Protein AF-A0A7D9ICB3-F1 (afdb_monomer_lite)

pLDDT: mean 84.15, std 12.16, range [40.31, 97.0]

Secondary structure (DSSP, 8-state):
----PPPP----SS--TT-SHHHHHHHHHHTTHHHH-SSEEEEETTEEEEE---SSHHHHHHHHHHHHHHHHHHHHHTT----GGG-EEEEEESSS-------EETTEEPEEEEEE-----

Radius of gyration: 18.86 Å; chains: 1; bounding box: 49×35×59 Å

InterPro domains:
  IPR000477 Reverse transcriptase domain [PF00078] (7-91)
  IPR000477 Reverse transcriptase domain [PS50878] (1-121)
  IPR043502 DNA/RNA polymerase superfamily [SSF56672] (14-90)

Structure (mmCIF, N/CA/C/O backbone):
data_AF-A0A7D9ICB3-F1
#
_entry.id   AF-A0A7D9ICB3-F1
#
loop_
_atom_site.group_PDB
_atom_site.id
_atom_site.type_symbol
_atom_site.label_atom_id
_atom_site.label_alt_id
_atom_site.label_comp_id
_atom_site.label_asym_id
_atom_site.label_entity_id
_atom_site.label_seq_id
_atom_site.pdbx_PDB_ins_code
_atom_site.Cartn_x
_atom_site.Cartn_y
_atom_site.Cartn_z
_atom_site.occupancy
_atom_site.B_iso_or_equiv
_atom_site.auth_seq_id
_atom_site.auth_comp_id
_atom_site.auth_asym_id
_atom_site.auth_atom_id
_atom_site.pdbx_PDB_model_num
ATOM 1 N N . VAL A 1 1 ? -32.735 -24.911 15.111 1.00 41.16 1 VAL A N 1
ATOM 2 C CA . VAL A 1 1 ? -32.312 -24.249 16.367 1.00 41.16 1 VAL A CA 1
ATOM 3 C C . VAL A 1 1 ? -32.591 -22.758 16.221 1.00 41.16 1 VAL A C 1
ATOM 5 O O . VAL A 1 1 ? -31.967 -22.122 15.386 1.00 41.16 1 VAL A O 1
ATOM 8 N N . ARG A 1 2 ? -33.614 -22.232 16.904 1.00 40.31 2 ARG A N 1
ATOM 9 C CA . ARG A 1 2 ? -33.991 -20.806 16.917 1.00 40.31 2 ARG A CA 1
ATOM 10 C C . ARG A 1 2 ? -33.787 -20.300 18.349 1.00 40.31 2 ARG A C 1
ATOM 12 O O . ARG A 1 2 ? -34.318 -20.933 19.254 1.00 40.31 2 ARG A O 1
ATOM 19 N N . GLY A 1 3 ? -33.049 -19.203 18.542 1.00 61.78 3 GLY A N 1
ATOM 20 C CA . GLY A 1 3 ? -33.034 -18.476 19.824 1.00 61.78 3 GLY A CA 1
ATOM 21 C C . GLY A 1 3 ? -31.767 -18.551 20.688 1.00 61.78 3 GLY A C 1
ATOM 22 O O . GLY A 1 3 ? -31.872 -18.380 21.897 1.00 61.78 3 GLY A O 1
ATOM 23 N N . SER A 1 4 ? -30.576 -18.776 20.127 1.00 67.31 4 SER A N 1
ATOM 24 C CA . SER A 1 4 ? -29.329 -18.539 20.871 1.00 67.31 4 SER A CA 1
ATOM 25 C C . SER A 1 4 ? -28.891 -17.080 20.710 1.00 67.31 4 SER A C 1
ATOM 27 O O . SER A 1 4 ? -28.481 -16.681 19.621 1.00 67.31 4 SER A O 1
ATOM 29 N N . TYR A 1 5 ? -28.976 -16.293 21.781 1.00 71.06 5 TYR A N 1
ATOM 30 C CA . TYR A 1 5 ? -28.410 -14.943 21.837 1.00 71.06 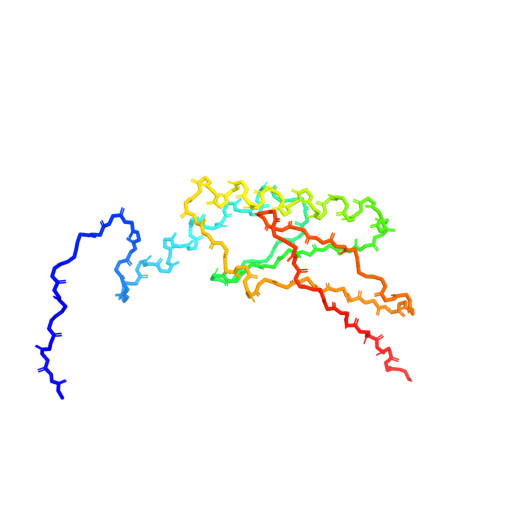5 TYR A CA 1
ATOM 31 C C . TYR A 1 5 ? -26.919 -15.025 22.185 1.00 71.06 5 TYR A C 1
ATOM 33 O O . TYR A 1 5 ? -26.516 -15.852 23.008 1.00 71.06 5 TYR A O 1
ATOM 41 N N . SER A 1 6 ? -26.090 -14.186 21.562 1.00 72.81 6 SER A N 1
ATOM 42 C CA . SER A 1 6 ? -24.694 -14.033 21.975 1.00 72.81 6 SER A CA 1
ATOM 43 C C . SER A 1 6 ? -24.630 -13.454 23.391 1.00 72.81 6 SER A C 1
ATOM 45 O O . SER A 1 6 ? -25.506 -12.702 23.821 1.00 72.81 6 SER A O 1
ATOM 47 N N . LYS A 1 7 ? -23.587 -13.816 24.145 1.00 76.38 7 LYS A N 1
ATOM 48 C CA . LYS A 1 7 ? -23.310 -13.161 25.428 1.00 76.38 7 LYS A CA 1
ATOM 49 C C . LYS A 1 7 ? -22.954 -11.695 25.176 1.00 76.38 7 LYS A C 1
ATOM 51 O O . LYS A 1 7 ? -22.302 -11.384 24.181 1.00 76.38 7 LYS A O 1
ATOM 56 N N . TRP A 1 8 ? -23.354 -10.820 26.098 1.00 77.94 8 TRP A N 1
ATOM 57 C CA . TRP A 1 8 ? -22.928 -9.424 26.105 1.00 77.94 8 TRP A CA 1
ATOM 58 C C . TRP A 1 8 ? -21.403 -9.349 26.051 1.00 77.94 8 TRP A C 1
ATOM 60 O O . TRP A 1 8 ? -20.719 -9.955 26.875 1.00 77.94 8 TRP A O 1
ATOM 70 N N . THR A 1 9 ? -20.885 -8.619 25.070 1.00 73.31 9 THR A N 1
ATOM 71 C CA . THR A 1 9 ? -19.460 -8.327 24.941 1.00 73.31 9 THR A CA 1
ATOM 72 C C . THR A 1 9 ? -19.285 -6.825 24.869 1.00 73.31 9 THR A C 1
ATOM 74 O O . THR A 1 9 ? -20.100 -6.127 24.264 1.00 73.31 9 THR A O 1
ATOM 77 N N . ASN A 1 10 ? -18.228 -6.323 25.496 1.00 67.50 10 ASN A N 1
ATOM 78 C CA . ASN A 1 10 ? -17.877 -4.920 25.379 1.00 67.50 10 ASN A CA 1
ATOM 79 C C . ASN A 1 10 ? -17.278 -4.705 23.982 1.00 67.50 10 ASN A C 1
ATOM 81 O O . ASN A 1 10 ? -16.308 -5.374 23.626 1.00 67.50 10 ASN A O 1
ATOM 85 N N . VAL A 1 11 ? -17.874 -3.826 23.176 1.00 64.50 11 VAL A N 1
ATOM 86 C CA . VAL A 1 11 ? -17.372 -3.502 21.833 1.00 64.50 11 VAL A CA 1
ATOM 87 C C . VAL A 1 11 ? -16.476 -2.275 21.959 1.00 64.50 11 VAL A C 1
ATOM 89 O O . VAL A 1 11 ? -16.963 -1.171 22.176 1.00 64.50 11 VAL A O 1
ATOM 92 N N . THR A 1 12 ? -15.162 -2.474 21.885 1.00 64.56 12 THR A N 1
ATOM 93 C CA . THR A 1 12 ? -14.159 -1.401 22.005 1.00 64.56 12 THR A CA 1
ATOM 94 C C . THR A 1 12 ? -13.852 -0.716 20.673 1.00 64.56 12 THR A C 1
ATOM 96 O O . THR A 1 12 ? -13.442 0.440 20.672 1.00 64.56 12 THR A O 1
ATOM 99 N N . SER A 1 13 ? -14.073 -1.397 19.547 1.00 67.06 13 SER A N 1
ATOM 100 C CA . SER A 1 13 ? -13.995 -0.842 18.194 1.00 67.06 13 SER A CA 1
ATOM 101 C C . SER A 1 13 ? -14.822 -1.681 17.210 1.00 67.06 13 SER A C 1
ATOM 103 O O . SER A 1 13 ? -15.184 -2.825 17.497 1.00 67.06 13 SER A O 1
ATOM 105 N N . GLY A 1 14 ? -15.126 -1.105 16.044 1.00 68.12 14 GLY A N 1
ATOM 106 C CA . GLY A 1 14 ? -15.873 -1.767 14.977 1.00 68.12 14 GLY A CA 1
ATOM 107 C C . GLY A 1 14 ? -17.380 -1.509 15.009 1.00 68.12 14 GLY A C 1
ATOM 108 O O . GLY A 1 14 ? -17.936 -0.909 15.926 1.00 68.12 14 GLY A O 1
ATOM 109 N N . VAL A 1 15 ? -18.044 -1.955 13.951 1.00 69.88 15 VAL A N 1
ATOM 110 C CA . VAL A 1 15 ? -19.492 -1.841 13.747 1.00 69.88 15 VAL A CA 1
ATOM 111 C C . VAL A 1 15 ? -20.133 -3.220 13.905 1.00 69.88 15 VAL A C 1
ATOM 113 O O . VAL A 1 15 ? -19.540 -4.209 13.467 1.00 69.88 15 VAL A O 1
ATOM 116 N N . PRO A 1 16 ? -21.336 -3.335 14.497 1.00 71.81 16 PRO A N 1
ATOM 117 C CA . PRO A 1 16 ? -22.009 -4.623 14.602 1.00 71.81 16 PRO A CA 1
ATOM 118 C C . PRO A 1 16 ? -22.199 -5.254 13.214 1.00 71.81 16 PRO A C 1
ATOM 120 O O . PRO A 1 16 ? -22.713 -4.611 12.290 1.00 71.81 16 PRO A O 1
ATOM 123 N N . GLN A 1 17 ? -21.779 -6.514 13.060 1.00 68.50 17 GLN A N 1
ATOM 124 C CA . GLN A 1 17 ? -22.009 -7.272 11.829 1.00 68.50 17 GLN A CA 1
ATOM 125 C C . GLN A 1 17 ? -23.514 -7.366 11.544 1.00 68.50 17 GLN A C 1
ATOM 127 O O . GLN A 1 17 ? -24.315 -7.602 12.446 1.00 68.50 17 GLN A O 1
ATOM 132 N N . GLY A 1 18 ? -23.898 -7.174 10.281 1.00 69.50 18 GLY A N 1
ATOM 133 C CA . GLY A 1 18 ? -25.304 -7.147 9.861 1.00 69.50 18 GLY A CA 1
ATOM 134 C C . GLY A 1 18 ? -25.950 -5.760 9.900 1.00 69.50 18 GLY A C 1
ATOM 135 O O . GLY A 1 18 ? -27.136 -5.633 9.604 1.00 69.50 18 GLY A O 1
ATOM 136 N N . THR A 1 19 ? -25.190 -4.709 10.222 1.00 78.44 19 THR A N 1
ATOM 137 C CA . THR A 1 19 ? -25.657 -3.328 10.063 1.00 78.44 19 THR A CA 1
ATOM 138 C C . THR A 1 19 ? -25.538 -2.874 8.609 1.00 78.44 19 THR A C 1
ATOM 140 O O . THR A 1 19 ? -24.525 -3.097 7.952 1.00 78.44 19 THR A O 1
ATOM 143 N N . ILE A 1 20 ? -26.563 -2.176 8.115 1.00 79.25 20 ILE A N 1
ATOM 144 C CA . ILE A 1 20 ? -26.563 -1.565 6.772 1.00 79.25 20 ILE A CA 1
ATOM 145 C C . ILE A 1 20 ? -25.482 -0.476 6.670 1.00 79.25 20 ILE A C 1
ATOM 147 O O . ILE A 1 20 ? -24.899 -0.260 5.612 1.00 79.25 20 ILE A O 1
ATOM 151 N N . LEU A 1 21 ? -25.192 0.194 7.790 1.00 83.50 21 LEU A N 1
ATOM 152 C CA . LEU A 1 21 ? -24.227 1.290 7.852 1.00 83.50 21 LEU A CA 1
ATOM 153 C C . LEU A 1 21 ? -22.773 0.823 7.926 1.00 83.50 21 LEU A C 1
ATOM 155 O O . LEU A 1 21 ? -21.891 1.594 7.566 1.00 83.50 21 LEU A O 1
ATOM 159 N N . GLY A 1 22 ? -22.501 -0.407 8.369 1.00 82.81 22 GLY A N 1
ATOM 160 C CA . GLY A 1 22 ? -21.132 -0.880 8.563 1.00 82.81 22 GLY A CA 1
ATOM 161 C C . GLY A 1 22 ? -20.266 -0.801 7.298 1.00 82.81 22 GLY A C 1
ATOM 162 O O . GLY A 1 22 ? -19.205 -0.179 7.346 1.00 82.81 22 GLY A O 1
ATOM 163 N N . PRO A 1 23 ? -20.729 -1.330 6.149 1.00 82.81 23 PRO A N 1
ATOM 164 C CA . PRO A 1 23 ? -20.012 -1.203 4.881 1.00 82.81 23 PRO A CA 1
ATOM 165 C C . PRO A 1 23 ? -19.829 0.250 4.425 1.00 82.81 23 PRO A C 1
ATOM 167 O O . PRO A 1 23 ? -18.773 0.599 3.910 1.00 82.81 23 PRO A O 1
ATOM 170 N N . ILE A 1 24 ? -20.829 1.112 4.638 1.00 84.94 24 ILE A N 1
ATOM 171 C CA . ILE A 1 24 ? -20.760 2.532 4.253 1.00 84.94 24 ILE A CA 1
ATOM 172 C C . ILE A 1 24 ? -19.697 3.258 5.081 1.00 84.94 24 ILE A C 1
ATOM 174 O O . ILE A 1 24 ? -18.882 3.991 4.530 1.00 84.94 24 ILE A O 1
ATOM 178 N N . LEU A 1 25 ? -19.679 3.032 6.395 1.00 83.81 25 LEU A N 1
ATOM 179 C CA . LEU A 1 25 ? -18.692 3.625 7.295 1.00 83.81 25 LEU A CA 1
ATOM 180 C C . LEU A 1 25 ? -17.278 3.142 6.967 1.00 83.81 25 LEU A C 1
ATOM 182 O O . LEU A 1 25 ? -16.363 3.955 6.917 1.00 83.81 25 LEU A O 1
ATOM 186 N N . PHE A 1 26 ? -17.113 1.854 6.663 1.00 83.75 26 PHE A N 1
ATOM 187 C CA . PHE A 1 26 ? -15.832 1.318 6.212 1.00 83.75 26 PHE A CA 1
ATOM 188 C C . PHE A 1 26 ? -15.357 1.979 4.907 1.00 83.75 26 PHE A C 1
ATOM 190 O O . PHE A 1 26 ? -14.205 2.394 4.817 1.00 83.75 26 PHE A O 1
ATOM 197 N N . LEU A 1 27 ? -16.252 2.141 3.923 1.00 85.19 27 LEU A N 1
ATOM 198 C CA . LEU A 1 27 ? -15.933 2.829 2.669 1.00 85.19 27 LEU A CA 1
ATOM 199 C C . LEU A 1 27 ? -15.512 4.284 2.898 1.00 85.19 27 LEU A C 1
ATOM 201 O O . LEU A 1 27 ? -14.580 4.743 2.252 1.00 85.19 27 LEU A O 1
ATOM 205 N N . ILE A 1 28 ? -16.160 5.000 3.820 1.00 85.12 28 ILE A N 1
ATOM 206 C CA . ILE A 1 28 ? -15.766 6.371 4.177 1.00 85.12 28 ILE A CA 1
ATOM 207 C C . ILE A 1 28 ? -14.370 6.383 4.810 1.00 85.12 28 ILE A C 1
ATOM 209 O O . ILE A 1 28 ? -13.559 7.226 4.437 1.00 85.12 28 ILE A O 1
ATOM 213 N N . CYS A 1 29 ? -14.079 5.446 5.719 1.00 84.00 29 CYS A N 1
ATOM 214 C CA . CYS A 1 29 ? -12.781 5.353 6.388 1.00 84.00 29 CYS A CA 1
ATOM 215 C C . CYS A 1 29 ? -11.618 5.063 5.438 1.00 84.00 29 CYS A C 1
ATOM 217 O O . CYS A 1 29 ? -10.530 5.534 5.707 1.00 84.00 29 CYS A O 1
ATOM 219 N N . ILE A 1 30 ? -11.816 4.284 4.370 1.00 89.06 30 ILE A N 1
ATOM 220 C CA . ILE A 1 30 ? -10.728 3.920 3.441 1.00 89.06 30 ILE A CA 1
ATOM 221 C C . ILE A 1 30 ? -10.559 4.914 2.280 1.00 89.06 30 ILE A C 1
ATOM 223 O O . ILE A 1 30 ? -9.584 4.845 1.536 1.00 89.06 30 ILE A O 1
ATOM 227 N N . ASN A 1 31 ? -11.511 5.829 2.081 1.00 89.44 31 ASN A N 1
ATOM 228 C CA . ASN A 1 31 ? -11.560 6.682 0.890 1.00 89.44 31 ASN A CA 1
ATOM 229 C C . ASN A 1 31 ? -10.471 7.770 0.847 1.00 89.44 31 ASN A C 1
ATOM 231 O O . ASN A 1 31 ? -10.275 8.397 -0.192 1.00 89.44 31 ASN A O 1
ATOM 235 N N . ASP A 1 32 ? -9.776 8.018 1.953 1.00 91.00 32 ASP A N 1
ATOM 236 C CA . ASP A 1 32 ? -8.644 8.942 2.032 1.00 91.00 32 ASP A CA 1
ATOM 237 C C . ASP A 1 32 ? -7.300 8.277 1.686 1.00 91.00 32 ASP A C 1
ATOM 239 O O . ASP A 1 32 ? -6.394 8.982 1.249 1.00 91.00 32 ASP A O 1
ATOM 243 N N . LEU A 1 33 ? -7.186 6.944 1.779 1.00 92.06 33 LEU A N 1
ATOM 244 C CA . LEU A 1 33 ? -5.971 6.187 1.447 1.00 92.06 33 LEU A CA 1
ATOM 245 C C . LEU A 1 33 ? -5.349 6.570 0.088 1.00 92.06 33 LEU A C 1
ATOM 247 O O . LEU A 1 33 ? -4.130 6.720 0.024 1.00 92.06 33 LEU A O 1
ATOM 251 N N . PRO A 1 34 ? -6.113 6.772 -1.007 1.00 93.50 34 PRO A N 1
ATOM 252 C CA . PRO A 1 34 ? -5.532 7.150 -2.294 1.00 93.50 34 PRO A CA 1
ATOM 253 C C . PRO A 1 34 ? -4.810 8.503 -2.279 1.00 93.50 34 PRO A C 1
ATOM 255 O O . PRO A 1 34 ? -3.978 8.734 -3.149 1.00 93.50 34 PRO A O 1
ATOM 258 N N . ASN A 1 35 ? -5.104 9.386 -1.320 1.00 93.31 35 ASN A N 1
ATOM 259 C CA . ASN A 1 35 ? -4.441 10.688 -1.203 1.00 93.31 35 ASN A CA 1
ATOM 260 C C . ASN A 1 35 ? -3.028 10.577 -0.611 1.00 93.31 35 ASN A C 1
ATOM 262 O O . ASN A 1 35 ? -2.207 11.464 -0.832 1.00 93.31 35 ASN A O 1
ATOM 266 N N . GLU A 1 36 ? -2.727 9.488 0.100 1.00 94.00 36 GLU A N 1
ATOM 267 C CA . GLU A 1 36 ? -1.410 9.246 0.704 1.00 94.00 36 GLU A CA 1
ATOM 268 C C . GLU A 1 36 ? -0.406 8.627 -0.286 1.00 94.00 36 GLU A C 1
ATOM 270 O O . GLU A 1 36 ? 0.808 8.607 -0.053 1.00 94.00 36 GLU A O 1
ATOM 275 N N . ILE A 1 37 ? -0.903 8.117 -1.416 1.00 95.94 37 ILE A N 1
ATOM 276 C CA . ILE A 1 37 ? -0.172 7.240 -2.332 1.00 95.94 37 ILE A CA 1
ATOM 277 C C . ILE A 1 37 ? 0.082 7.940 -3.667 1.00 95.94 37 ILE A C 1
ATOM 279 O O . ILE A 1 37 ? -0.802 8.568 -4.242 1.00 95.94 37 ILE A O 1
ATOM 283 N N . VAL A 1 38 ? 1.307 7.819 -4.185 1.00 96.50 38 VAL A N 1
ATOM 284 C CA . VAL A 1 38 ? 1.696 8.415 -5.475 1.00 96.50 38 VAL A CA 1
ATOM 285 C C . VAL A 1 38 ? 1.273 7.530 -6.646 1.00 96.50 38 VAL A C 1
ATOM 287 O O . VAL A 1 38 ? 0.898 8.024 -7.711 1.00 96.50 38 VAL A O 1
ATOM 290 N N . SER A 1 39 ? 1.385 6.212 -6.485 1.00 96.56 39 SER A N 1
ATOM 291 C CA . SER A 1 39 ? 0.986 5.236 -7.500 1.00 96.56 39 SER A CA 1
ATOM 292 C C . SER A 1 39 ? -0.536 5.132 -7.644 1.00 96.56 39 SER A C 1
ATOM 294 O O . SER A 1 39 ? -1.308 5.673 -6.856 1.00 96.56 39 SER A O 1
ATOM 296 N N . HIS A 1 40 ? -1.004 4.419 -8.670 1.00 95.88 40 HIS A N 1
ATOM 297 C CA . HIS A 1 40 ? -2.44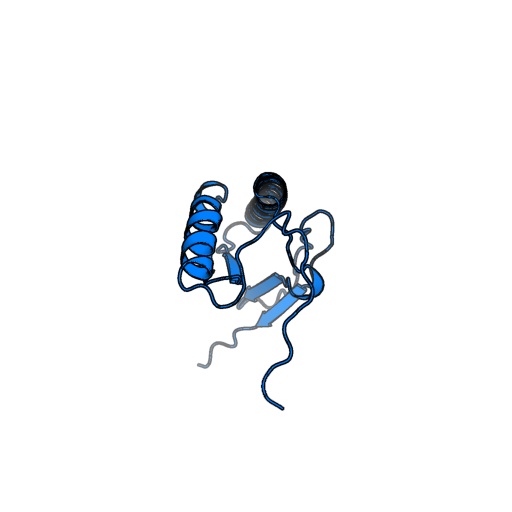0 4.235 -8.851 1.00 95.88 40 HIS A CA 1
ATOM 298 C C . HIS A 1 40 ? -3.001 3.296 -7.786 1.00 95.88 40 HIS A C 1
ATOM 300 O O . HIS A 1 40 ? -2.496 2.187 -7.609 1.00 95.88 40 HIS A O 1
ATOM 306 N N . VAL A 1 41 ? -4.091 3.715 -7.144 1.00 95.38 41 VAL A N 1
ATOM 307 C CA . VAL A 1 41 ? -4.811 2.929 -6.138 1.00 95.38 41 VAL A CA 1
ATOM 308 C C . VAL A 1 41 ? -6.204 2.579 -6.651 1.00 95.38 41 VAL A C 1
ATOM 310 O O . VAL A 1 41 ? -6.902 3.411 -7.232 1.00 95.38 41 VAL A O 1
ATOM 313 N N . LYS A 1 42 ? -6.623 1.334 -6.434 1.00 92.81 42 LYS A N 1
ATOM 314 C CA . LYS A 1 42 ? -8.007 0.881 -6.590 1.00 92.81 42 LYS A CA 1
ATOM 315 C C . LYS A 1 42 ? -8.474 0.246 -5.293 1.00 92.81 42 LYS A C 1
ATOM 317 O O . LYS A 1 42 ? -7.835 -0.682 -4.804 1.00 92.81 42 LYS A O 1
ATOM 322 N N . LEU A 1 43 ? -9.601 0.732 -4.793 1.00 91.19 43 LEU A N 1
ATOM 323 C CA . LEU A 1 43 ? -10.251 0.245 -3.584 1.00 91.19 43 LEU A CA 1
ATOM 324 C C . LEU A 1 43 ? -11.530 -0.494 -3.965 1.00 91.19 43 LEU A C 1
ATOM 326 O O . LEU A 1 43 ? -12.297 -0.019 -4.808 1.00 91.19 43 LEU A O 1
ATOM 330 N N . PHE A 1 44 ? -11.761 -1.647 -3.352 1.00 86.56 44 PHE A N 1
ATOM 331 C CA . PHE A 1 44 ? -13.002 -2.391 -3.486 1.00 86.56 44 PHE A CA 1
ATOM 332 C C . PHE A 1 44 ? -13.307 -3.124 -2.184 1.00 86.56 44 PHE A C 1
ATOM 334 O O . PHE A 1 44 ? -12.748 -4.185 -1.929 1.00 86.56 44 PHE A O 1
ATOM 341 N N . ALA A 1 45 ? -14.206 -2.560 -1.370 1.00 83.75 45 ALA A N 1
ATOM 342 C CA . ALA A 1 45 ? -14.410 -3.033 -0.001 1.00 83.75 45 ALA A CA 1
ATOM 343 C C . ALA A 1 45 ? -13.046 -3.182 0.706 1.00 83.75 45 ALA A C 1
ATOM 345 O O . ALA A 1 45 ? -12.251 -2.243 0.668 1.00 83.75 45 ALA A O 1
ATOM 346 N N . ASP A 1 46 ? -12.772 -4.323 1.332 1.00 82.94 46 ASP A N 1
ATOM 347 C CA . ASP A 1 46 ? -11.519 -4.618 2.028 1.00 82.94 46 ASP A CA 1
ATOM 348 C C . ASP A 1 46 ? -10.315 -4.861 1.100 1.00 82.94 46 ASP A C 1
ATOM 350 O O . ASP A 1 46 ? -9.173 -4.802 1.559 1.00 82.94 46 ASP A O 1
ATOM 354 N N . ASP A 1 47 ? -10.534 -5.056 -0.203 1.00 88.38 47 ASP A N 1
ATOM 355 C CA . ASP A 1 47 ? -9.456 -5.244 -1.170 1.00 88.38 47 ASP A CA 1
ATOM 356 C C . ASP A 1 47 ? -8.870 -3.903 -1.633 1.00 88.38 47 ASP A C 1
ATOM 358 O O . ASP A 1 47 ? -9.558 -3.029 -2.171 1.00 88.38 47 ASP A O 1
ATOM 362 N N . THR A 1 48 ? -7.549 -3.774 -1.513 1.00 91.38 48 THR A N 1
ATOM 363 C CA . THR A 1 48 ? -6.780 -2.632 -2.025 1.00 91.38 48 THR A CA 1
ATOM 364 C C . THR A 1 48 ? -5.750 -3.104 -3.042 1.00 91.38 48 THR A C 1
ATOM 366 O O . THR A 1 48 ? -4.998 -4.044 -2.795 1.00 91.38 48 THR A O 1
ATOM 369 N N . LYS A 1 49 ? -5.686 -2.432 -4.194 1.00 93.56 49 LYS A N 1
ATOM 370 C CA . LYS A 1 49 ? -4.677 -2.674 -5.231 1.00 93.56 49 LYS A CA 1
ATOM 371 C C . LYS A 1 49 ? -3.887 -1.404 -5.489 1.00 93.56 49 LYS A C 1
ATOM 373 O O . LYS A 1 49 ? -4.471 -0.405 -5.904 1.00 93.56 49 LYS A O 1
ATOM 378 N N . VAL A 1 50 ? -2.570 -1.475 -5.325 1.00 95.00 50 VAL A N 1
ATOM 379 C CA . VAL A 1 50 ? -1.634 -0.410 -5.704 1.00 95.00 50 VAL A CA 1
ATOM 380 C C . VAL A 1 50 ? -0.805 -0.890 -6.884 1.00 95.00 50 VAL A C 1
ATOM 382 O O . VAL A 1 50 ? -0.277 -2.001 -6.865 1.00 95.00 50 VAL A O 1
ATOM 385 N N . TYR A 1 51 ? -0.735 -0.096 -7.948 1.00 94.94 51 TYR A N 1
ATOM 386 C CA . TYR A 1 51 ? -0.025 -0.483 -9.161 1.00 94.94 51 TYR A CA 1
ATOM 387 C C . TYR A 1 51 ? 0.588 0.710 -9.886 1.00 94.94 51 TYR A C 1
ATOM 389 O O . TYR A 1 51 ? 0.118 1.847 -9.820 1.00 94.94 51 TYR A O 1
ATOM 397 N N . ARG A 1 52 ? 1.650 0.419 -10.636 1.00 94.00 52 ARG A N 1
ATOM 398 C CA . ARG A 1 52 ? 2.431 1.405 -11.374 1.00 94.00 52 ARG A CA 1
ATOM 399 C C . ARG A 1 52 ? 2.968 0.796 -12.661 1.00 94.00 52 ARG A C 1
ATOM 401 O O . ARG A 1 52 ? 3.342 -0.374 -12.692 1.00 94.00 52 ARG A O 1
ATOM 408 N N . LYS A 1 53 ? 3.020 1.596 -13.727 1.00 93.00 53 LYS A N 1
ATOM 409 C CA . LYS A 1 53 ? 3.739 1.222 -14.948 1.00 93.00 53 LYS A CA 1
ATOM 410 C C . LYS A 1 53 ? 5.231 1.466 -14.734 1.00 93.00 53 LYS A C 1
ATOM 412 O O . LYS A 1 53 ? 5.620 2.603 -14.499 1.00 93.00 53 LYS A O 1
ATOM 417 N N . LEU A 1 54 ? 6.037 0.419 -14.881 1.00 89.62 54 LEU A N 1
ATOM 418 C CA . LEU A 1 54 ? 7.493 0.507 -14.778 1.00 89.62 54 LEU A CA 1
ATOM 419 C C . LEU A 1 54 ? 8.067 1.110 -16.071 1.00 89.62 54 LEU A C 1
ATOM 421 O O . LEU A 1 54 ? 8.076 0.447 -17.109 1.00 89.62 54 LEU A O 1
ATOM 425 N N . SER A 1 55 ? 8.492 2.370 -16.016 1.00 91.00 55 SER A N 1
ATOM 426 C CA . SER A 1 55 ? 9.216 3.067 -17.093 1.00 91.00 55 SER A CA 1
ATOM 427 C C . SER A 1 55 ? 10.696 3.230 -16.743 1.00 91.00 55 SER A C 1
ATOM 429 O O . SER A 1 55 ? 11.541 3.089 -17.623 1.00 91.00 55 SER A O 1
ATOM 431 N N . ASP A 1 56 ? 10.993 3.451 -15.462 1.00 91.25 56 ASP A N 1
ATOM 432 C CA . ASP A 1 56 ? 12.325 3.391 -14.864 1.00 91.25 56 ASP A CA 1
ATOM 433 C C . ASP A 1 56 ? 12.266 2.395 -13.692 1.00 91.25 56 ASP A C 1
ATOM 435 O O . ASP A 1 56 ? 11.798 2.753 -12.611 1.00 91.25 56 ASP A O 1
ATOM 439 N N . PRO A 1 57 ? 12.668 1.126 -13.896 1.00 87.62 57 PRO A N 1
ATOM 440 C CA . PRO A 1 57 ? 12.446 0.066 -12.919 1.00 87.62 57 PRO A CA 1
ATOM 441 C C . PRO A 1 57 ? 13.016 0.328 -11.524 1.00 87.62 57 PRO A C 1
ATOM 443 O O . PRO A 1 57 ? 12.412 -0.142 -10.563 1.00 87.62 57 PRO A O 1
ATOM 446 N N . GLU A 1 58 ? 14.139 1.041 -11.403 1.00 90.00 58 GLU A N 1
ATOM 447 C CA . GLU A 1 58 ? 14.761 1.280 -10.095 1.00 90.00 58 GLU A CA 1
ATOM 448 C C . GLU A 1 58 ? 14.021 2.389 -9.345 1.00 90.00 58 GLU A C 1
ATOM 450 O O . GLU A 1 58 ? 13.529 2.176 -8.239 1.00 90.00 58 GLU A O 1
ATOM 455 N N . ASN A 1 59 ? 13.818 3.537 -9.993 1.00 94.19 59 ASN A N 1
ATOM 456 C CA . ASN A 1 59 ? 13.074 4.644 -9.398 1.00 94.19 59 ASN A CA 1
ATOM 457 C C . ASN A 1 59 ? 11.604 4.267 -9.122 1.00 94.19 59 ASN A C 1
ATOM 459 O O . ASN A 1 59 ? 11.051 4.574 -8.069 1.00 94.19 59 ASN A O 1
ATOM 463 N N . ASP A 1 60 ? 10.953 3.547 -10.039 1.00 93.81 60 ASP A N 1
ATOM 464 C CA . ASP A 1 60 ? 9.567 3.107 -9.857 1.00 93.81 60 ASP A CA 1
ATOM 465 C C . ASP A 1 60 ? 9.429 2.063 -8.736 1.00 93.81 60 ASP A C 1
ATOM 467 O O . ASP A 1 60 ? 8.401 2.027 -8.053 1.00 93.81 60 ASP A O 1
ATOM 471 N N . ARG A 1 61 ? 10.461 1.237 -8.510 1.00 92.50 61 ARG A N 1
ATOM 472 C CA . ARG A 1 61 ? 10.550 0.329 -7.357 1.00 92.50 61 ARG A CA 1
ATOM 473 C C . ARG A 1 61 ? 10.642 1.115 -6.054 1.00 92.50 61 ARG A C 1
ATOM 475 O O . ARG A 1 61 ? 9.900 0.795 -5.127 1.00 92.50 61 ARG A O 1
ATOM 482 N N . GLU A 1 62 ? 11.503 2.125 -5.981 1.00 95.56 62 GLU A N 1
ATOM 483 C CA . GLU A 1 62 ? 11.639 2.973 -4.789 1.00 95.56 62 GLU A CA 1
ATOM 484 C C . GLU A 1 62 ? 10.333 3.703 -4.462 1.00 95.56 62 GLU A C 1
ATOM 486 O O . GLU A 1 62 ? 9.905 3.719 -3.306 1.00 95.56 62 GLU A O 1
ATOM 491 N N . ILE A 1 63 ? 9.648 4.232 -5.480 1.00 96.38 63 ILE A N 1
ATOM 492 C CA . ILE A 1 63 ? 8.351 4.892 -5.300 1.00 96.38 63 ILE A CA 1
ATOM 493 C C . ILE A 1 63 ? 7.303 3.904 -4.781 1.00 96.38 63 ILE A C 1
ATOM 495 O O . ILE A 1 63 ? 6.621 4.210 -3.806 1.00 96.38 63 ILE A O 1
ATOM 499 N N . LEU A 1 64 ? 7.203 2.707 -5.368 1.00 95.50 64 LEU A N 1
ATOM 500 C CA . LEU A 1 64 ? 6.274 1.679 -4.887 1.00 95.50 64 LEU A CA 1
ATOM 501 C C . LEU A 1 64 ? 6.576 1.256 -3.443 1.00 95.50 64 LEU A C 1
ATOM 503 O O . LEU A 1 64 ? 5.652 1.096 -2.650 1.00 95.50 64 LEU A O 1
ATOM 507 N N . GLN A 1 65 ? 7.848 1.110 -3.067 1.00 96.56 65 GLN A N 1
ATOM 508 C CA . GLN A 1 65 ? 8.211 0.797 -1.684 1.00 96.56 65 GLN A CA 1
ATOM 509 C C . GLN A 1 65 ? 7.880 1.954 -0.726 1.00 96.56 65 GLN A C 1
ATOM 511 O O . GLN A 1 65 ? 7.435 1.710 0.397 1.00 96.56 65 GLN A O 1
ATOM 516 N N . SER A 1 66 ? 8.063 3.207 -1.154 1.00 97.00 66 SER A N 1
ATOM 517 C CA . SER A 1 66 ? 7.651 4.384 -0.380 1.00 97.00 66 SER A CA 1
ATOM 518 C C . SER A 1 66 ? 6.137 4.413 -0.173 1.00 97.00 66 SER A C 1
ATOM 520 O O . SER A 1 66 ? 5.685 4.626 0.950 1.00 97.00 66 SER A O 1
ATOM 522 N N . ASP A 1 67 ? 5.362 4.112 -1.215 1.00 96.69 67 ASP A N 1
ATOM 523 C CA . ASP A 1 67 ? 3.907 3.993 -1.136 1.00 96.69 67 ASP A CA 1
ATOM 524 C C . ASP A 1 67 ? 3.488 2.904 -0.128 1.00 96.69 67 ASP A C 1
ATOM 526 O O . ASP A 1 67 ? 2.662 3.167 0.741 1.00 96.69 67 ASP A O 1
ATOM 530 N N . LEU A 1 68 ? 4.108 1.716 -0.146 1.00 95.75 68 LEU A N 1
ATOM 531 C CA . LEU A 1 68 ? 3.835 0.652 0.841 1.00 95.75 68 LEU A CA 1
ATOM 532 C C . LEU A 1 68 ? 4.163 1.072 2.285 1.00 95.75 68 LEU A C 1
ATOM 534 O O . LEU A 1 68 ? 3.452 0.701 3.227 1.00 95.75 68 LEU A O 1
ATOM 538 N N . ASN A 1 69 ? 5.214 1.873 2.479 1.00 96.12 69 ASN A N 1
ATOM 539 C CA . ASN A 1 69 ? 5.546 2.423 3.794 1.00 96.12 69 ASN A CA 1
ATOM 540 C C . ASN A 1 69 ? 4.459 3.398 4.271 1.00 96.12 69 ASN A C 1
ATOM 542 O O . ASN A 1 69 ? 3.987 3.270 5.400 1.00 96.12 69 ASN A O 1
ATOM 546 N N . ARG A 1 70 ? 3.986 4.295 3.396 1.00 95.88 70 ARG A N 1
ATOM 547 C CA . ARG A 1 70 ? 2.877 5.216 3.702 1.00 95.88 70 ARG A CA 1
ATOM 548 C C . ARG A 1 70 ? 1.575 4.478 3.981 1.00 95.88 70 ARG A C 1
ATOM 550 O O . ARG A 1 70 ? 0.878 4.830 4.922 1.00 95.88 70 ARG A O 1
ATOM 557 N N . MET A 1 71 ? 1.275 3.407 3.241 1.00 94.31 71 MET A N 1
ATOM 558 C CA . MET A 1 71 ? 0.133 2.536 3.548 1.00 94.31 71 MET A CA 1
ATOM 559 C C . MET A 1 71 ? 0.243 1.952 4.958 1.00 94.31 71 MET A C 1
ATOM 561 O O . MET A 1 71 ? -0.740 1.923 5.694 1.00 94.31 71 MET A O 1
ATOM 565 N N . SER A 1 72 ? 1.438 1.503 5.346 1.00 94.06 72 SER A N 1
ATOM 566 C CA . SER A 1 72 ? 1.682 0.956 6.685 1.00 94.06 72 SER A CA 1
ATOM 567 C C . SER A 1 72 ? 1.431 2.019 7.762 1.00 94.06 72 SER A C 1
ATOM 569 O O . SER A 1 72 ? 0.733 1.763 8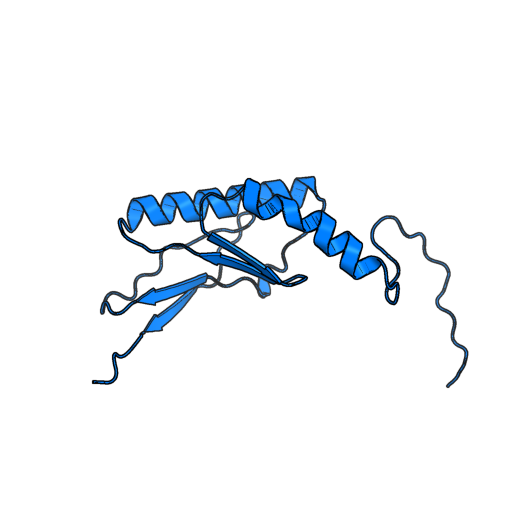.741 1.00 94.06 72 SER A O 1
ATOM 571 N N . GLU A 1 73 ? 1.941 3.235 7.571 1.00 93.81 73 GLU A N 1
ATOM 572 C CA . GLU A 1 73 ? 1.710 4.378 8.466 1.00 93.81 73 GLU A CA 1
ATOM 573 C C . GLU A 1 73 ? 0.227 4.761 8.550 1.00 93.81 73 GLU A C 1
ATOM 575 O O . GLU A 1 73 ? -0.315 4.877 9.650 1.00 93.81 73 GLU A O 1
ATOM 580 N N . TRP A 1 74 ? -0.452 4.857 7.405 1.00 93.56 74 TRP A N 1
ATOM 581 C CA . TRP A 1 74 ? -1.883 5.146 7.314 1.00 93.56 74 TRP A CA 1
ATOM 582 C C . TRP A 1 74 ? -2.716 4.095 8.055 1.00 93.56 74 TRP A C 1
ATOM 584 O O . TRP A 1 74 ? -3.578 4.449 8.857 1.00 93.56 74 TRP A O 1
ATOM 594 N N . THR A 1 75 ? -2.419 2.799 7.891 1.00 91.25 75 THR A N 1
ATOM 595 C CA . THR A 1 75 ? -3.152 1.758 8.635 1.00 91.25 75 THR A CA 1
ATOM 596 C C . THR A 1 75 ? -2.968 1.871 10.141 1.00 91.25 75 THR A C 1
ATOM 598 O O . THR A 1 75 ? -3.933 1.683 10.878 1.00 91.25 75 THR A O 1
ATOM 601 N N . ASN A 1 76 ? -1.778 2.254 10.609 1.00 91.25 76 ASN A N 1
ATOM 602 C CA . ASN A 1 76 ? -1.549 2.492 12.032 1.00 91.25 76 ASN A CA 1
ATOM 603 C C . ASN A 1 76 ? -2.368 3.686 12.549 1.00 91.25 76 ASN A C 1
ATOM 605 O O . ASN A 1 76 ? -2.931 3.601 13.640 1.00 91.25 76 ASN A O 1
ATOM 609 N N . LEU A 1 77 ? -2.470 4.769 11.769 1.00 90.81 77 LEU A N 1
ATOM 610 C CA . LEU A 1 77 ? -3.274 5.947 12.114 1.00 90.81 77 LEU A CA 1
ATOM 611 C C . LEU A 1 77 ? -4.765 5.603 12.228 1.00 90.81 77 LEU A C 1
ATOM 613 O O . LEU A 1 77 ? -5.415 5.979 13.202 1.00 90.81 77 LEU A O 1
ATOM 617 N N . TRP A 1 78 ? -5.287 4.847 11.263 1.00 88.19 78 TRP A N 1
ATOM 618 C CA . TRP A 1 78 ? -6.691 4.431 11.218 1.00 88.19 78 TRP A CA 1
ATOM 619 C C . TRP A 1 78 ? -7.008 3.207 12.085 1.00 88.19 78 TRP A C 1
ATOM 621 O O . TRP A 1 78 ? -8.152 2.756 12.116 1.00 88.19 78 TRP A O 1
ATOM 631 N N . GLN A 1 79 ? -6.014 2.679 12.810 1.00 88.62 79 GLN A N 1
ATOM 632 C CA . GLN A 1 79 ? -6.121 1.465 13.629 1.00 88.62 79 GLN A CA 1
ATOM 633 C C . GLN A 1 79 ? -6.632 0.248 12.836 1.00 88.62 79 GLN A C 1
ATOM 635 O O . GLN A 1 79 ? -7.340 -0.616 13.359 1.00 88.62 79 GLN A O 1
ATOM 640 N N . LEU A 1 80 ? -6.260 0.187 11.559 1.00 87.31 80 LEU A N 1
ATOM 641 C CA . LEU A 1 80 ? -6.504 -0.929 10.657 1.00 87.31 80 LEU A CA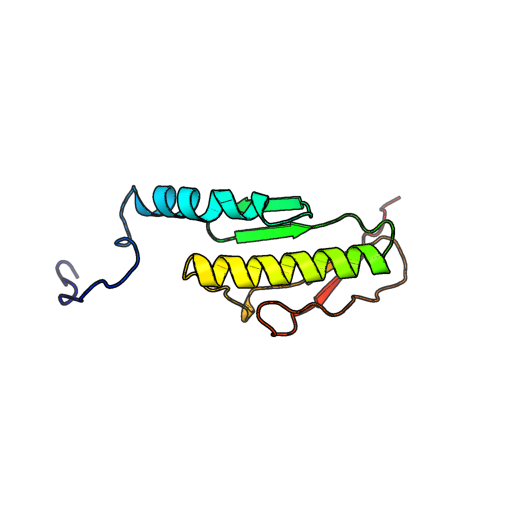 1
ATOM 642 C C . LEU A 1 80 ? -5.272 -1.837 10.610 1.00 87.31 80 LEU A C 1
ATOM 644 O O . LEU A 1 80 ? -4.165 -1.454 10.979 1.00 87.31 80 LEU A O 1
ATOM 648 N N . SER A 1 81 ? -5.461 -3.066 10.140 1.00 86.69 81 SER A N 1
ATOM 649 C CA . SER A 1 81 ? -4.359 -4.002 9.924 1.00 86.69 81 SER A CA 1
ATOM 650 C C . SER A 1 81 ? -4.536 -4.720 8.596 1.00 86.69 81 SER A C 1
ATOM 652 O O . SER A 1 81 ? -5.650 -5.095 8.225 1.00 86.69 81 SER A O 1
ATOM 654 N N . PHE A 1 82 ? -3.433 -4.902 7.873 1.00 87.88 82 PHE A N 1
ATOM 655 C CA . PHE A 1 82 ? -3.423 -5.724 6.671 1.00 87.88 82 PHE A CA 1
ATOM 656 C C . PHE A 1 82 ? -3.361 -7.203 7.040 1.00 87.88 82 PHE A C 1
ATOM 658 O O . PHE A 1 82 ? -2.636 -7.606 7.951 1.00 87.88 82 PHE A O 1
ATOM 665 N N . ASN A 1 83 ? -4.077 -8.028 6.278 1.00 88.94 83 ASN A N 1
ATOM 666 C CA . ASN A 1 83 ? -3.876 -9.468 6.305 1.00 88.94 83 ASN A CA 1
ATOM 667 C C . ASN A 1 83 ? -2.666 -9.817 5.429 1.00 88.94 83 ASN A C 1
ATOM 669 O O . ASN A 1 83 ? -2.819 -10.113 4.246 1.00 88.94 83 ASN A O 1
ATOM 673 N N . LEU A 1 84 ? -1.473 -9.740 6.021 1.00 88.19 84 LEU A N 1
ATOM 674 C CA . LEU A 1 84 ? -0.200 -9.901 5.314 1.00 88.19 84 LEU A CA 1
ATOM 675 C C . LEU A 1 84 ? -0.081 -11.246 4.583 1.00 88.19 84 LEU A C 1
ATOM 677 O O . LEU A 1 84 ? 0.491 -11.284 3.500 1.00 88.19 84 LEU A O 1
ATOM 681 N N . ASP A 1 85 ? -0.691 -12.312 5.109 1.00 88.19 85 ASP A N 1
ATOM 682 C CA . ASP A 1 85 ? -0.690 -13.642 4.478 1.00 88.19 85 ASP A CA 1
ATOM 683 C C . ASP A 1 85 ? -1.444 -13.671 3.139 1.00 88.19 85 ASP A C 1
ATOM 685 O O . ASP A 1 85 ? -1.236 -14.564 2.320 1.00 88.19 85 ASP A O 1
ATOM 689 N N . LYS A 1 86 ? -2.344 -12.706 2.918 1.00 88.38 86 LYS A N 1
ATOM 690 C CA . LYS A 1 86 ? -3.106 -12.543 1.673 1.00 88.38 86 LYS A CA 1
ATOM 691 C C . LYS A 1 86 ? -2.548 -11.446 0.765 1.00 88.38 86 LYS A C 1
ATOM 693 O O . LYS A 1 86 ? -3.072 -11.249 -0.329 1.00 88.38 86 LYS A O 1
ATOM 698 N N . CYS A 1 87 ? -1.537 -10.704 1.212 1.00 91.06 87 CYS A N 1
ATOM 699 C CA . CYS A 1 87 ? -0.940 -9.629 0.433 1.00 91.06 87 CYS A CA 1
ATOM 700 C C . CYS A 1 87 ? 0.144 -10.193 -0.494 1.00 91.06 87 CYS A C 1
ATOM 702 O O . CYS A 1 87 ? 1.138 -10.754 -0.039 1.00 91.06 87 CYS A O 1
ATOM 704 N N . GLU A 1 88 ? -0.018 -9.987 -1.800 1.00 91.94 88 GLU A N 1
ATOM 705 C CA . GLU A 1 88 ? 0.911 -10.482 -2.820 1.00 91.94 88 GLU A CA 1
ATOM 706 C C . GLU A 1 88 ? 1.343 -9.353 -3.766 1.00 91.94 88 GLU A C 1
ATOM 708 O O . GLU A 1 88 ? 0.564 -8.455 -4.096 1.00 91.94 88 GLU A O 1
ATOM 713 N N . VAL A 1 89 ? 2.598 -9.402 -4.214 1.00 92.56 89 VAL A N 1
ATOM 714 C CA . VAL A 1 89 ? 3.131 -8.555 -5.285 1.00 92.56 89 VAL A CA 1
ATOM 715 C C . VAL A 1 89 ? 3.106 -9.332 -6.587 1.00 92.56 89 VAL A C 1
ATOM 717 O O . VAL A 1 89 ? 3.617 -10.445 -6.670 1.00 92.56 89 VAL A O 1
ATOM 720 N N . MET A 1 90 ? 2.585 -8.706 -7.639 1.00 91.81 90 MET A N 1
ATOM 721 C CA . MET A 1 90 ? 2.598 -9.278 -8.979 1.00 91.81 90 MET A CA 1
ATOM 722 C C . MET A 1 90 ? 3.331 -8.367 -9.958 1.00 91.81 90 MET A C 1
ATOM 724 O O . MET A 1 90 ? 2.973 -7.198 -10.117 1.00 91.81 90 MET A O 1
ATOM 728 N N . ARG A 1 91 ? 4.307 -8.920 -10.687 1.00 89.81 91 ARG A N 1
ATOM 729 C CA . ARG A 1 91 ? 4.924 -8.251 -11.843 1.00 89.81 91 ARG A CA 1
ATOM 730 C C . ARG A 1 91 ? 4.362 -8.820 -13.141 1.00 89.81 91 ARG A C 1
ATOM 732 O O . ARG A 1 91 ? 4.462 -10.018 -13.397 1.00 89.81 91 ARG A O 1
ATOM 739 N N . ILE A 1 92 ? 3.825 -7.941 -13.985 1.00 89.06 92 ILE A N 1
ATOM 740 C CA . ILE A 1 92 ? 3.338 -8.278 -15.327 1.00 89.06 92 ILE A CA 1
ATOM 741 C C . ILE A 1 92 ? 4.307 -7.692 -16.352 1.00 89.06 92 ILE A C 1
ATOM 743 O O . ILE A 1 92 ? 4.564 -6.488 -16.348 1.00 89.06 92 ILE A O 1
ATOM 747 N N . THR A 1 93 ? 4.870 -8.533 -17.219 1.00 85.38 93 THR A N 1
ATOM 748 C CA . THR A 1 93 ? 5.868 -8.103 -18.208 1.00 85.38 93 THR A CA 1
ATOM 749 C C . THR A 1 93 ? 5.836 -8.953 -19.480 1.00 85.38 93 THR A C 1
ATOM 751 O O . THR A 1 93 ? 5.494 -10.136 -19.447 1.00 85.38 93 THR A O 1
ATOM 754 N N . HIS A 1 94 ? 6.217 -8.342 -20.606 1.00 84.12 94 HIS A N 1
ATOM 755 C CA . HIS A 1 94 ? 6.542 -9.044 -21.856 1.00 84.12 94 HIS A CA 1
ATOM 756 C C . HIS A 1 94 ? 8.036 -9.391 -21.960 1.00 84.12 94 HIS A C 1
ATOM 758 O O . HIS A 1 94 ? 8.435 -10.199 -22.804 1.00 84.12 94 HIS A O 1
ATOM 764 N N . HIS A 1 95 ? 8.877 -8.780 -21.120 1.00 80.12 95 HIS A N 1
ATOM 765 C CA . HIS A 1 95 ? 10.307 -9.056 -21.095 1.00 80.12 95 HIS A CA 1
ATOM 766 C C . HIS A 1 95 ? 10.571 -10.463 -20.559 1.00 80.12 95 HIS A C 1
ATOM 768 O O . HIS A 1 95 ? 9.863 -10.967 -19.691 1.00 80.12 95 HIS A O 1
ATOM 774 N N . LYS A 1 96 ? 11.629 -11.093 -21.077 1.00 72.88 96 LYS A N 1
ATOM 775 C CA . LYS A 1 96 ? 12.111 -12.382 -20.564 1.00 72.88 96 LYS A CA 1
ATOM 776 C C . LYS A 1 96 ? 12.733 -12.264 -19.175 1.00 72.88 96 LYS A C 1
ATOM 778 O O . LYS A 1 96 ? 12.861 -13.283 -18.505 1.00 72.88 96 LYS A O 1
ATOM 783 N N . ASP A 1 97 ? 13.128 -11.055 -18.775 1.00 74.88 97 ASP A N 1
ATOM 784 C CA . ASP A 1 97 ? 13.558 -10.794 -17.411 1.00 74.88 97 ASP A CA 1
ATOM 785 C C . ASP A 1 97 ? 12.371 -10.974 -16.459 1.00 74.88 97 ASP A C 1
ATOM 787 O O . ASP A 1 97 ? 11.356 -10.279 -16.551 1.00 74.88 97 ASP A O 1
ATOM 791 N N . LYS A 1 98 ? 12.517 -11.958 -15.576 1.00 71.19 98 LYS A N 1
ATOM 792 C CA . LYS A 1 98 ? 11.539 -12.339 -14.558 1.00 71.19 98 LYS A CA 1
ATOM 793 C C . LYS A 1 98 ? 11.959 -11.859 -13.170 1.00 71.19 98 LYS A C 1
ATOM 795 O O . LYS A 1 98 ? 11.410 -12.338 -12.186 1.00 71.19 98 LYS A O 1
ATOM 800 N N . SER A 1 99 ? 12.934 -10.958 -13.067 1.00 78.56 99 SER A N 1
ATOM 801 C CA . SER A 1 99 ? 13.312 -10.377 -11.785 1.00 78.56 99 SER A CA 1
ATOM 802 C C . SER A 1 99 ? 12.117 -9.632 -11.174 1.00 78.56 99 SER A C 1
ATOM 804 O O . SER A 1 99 ? 11.502 -8.757 -11.798 1.00 78.56 99 SER A O 1
ATOM 806 N N . ILE A 1 100 ? 11.751 -9.999 -9.945 1.00 79.75 100 ILE A N 1
ATOM 807 C CA . ILE A 1 100 ? 10.836 -9.207 -9.124 1.00 79.75 100 ILE A CA 1
ATOM 808 C C . ILE A 1 100 ? 11.677 -8.588 -8.015 1.00 79.75 100 ILE A C 1
ATOM 810 O O . ILE A 1 100 ? 12.364 -9.325 -7.305 1.00 79.75 100 ILE A O 1
ATOM 814 N N . PRO A 1 101 ? 11.657 -7.259 -7.869 1.00 84.12 101 PRO A N 1
ATOM 815 C CA . PRO A 1 101 ? 12.255 -6.637 -6.708 1.00 84.12 101 PRO A CA 1
ATOM 816 C C . PRO A 1 101 ? 11.489 -7.025 -5.444 1.00 84.12 101 PRO A C 1
ATOM 818 O O . PRO A 1 101 ? 10.265 -7.110 -5.449 1.00 84.12 101 PRO A O 1
ATOM 821 N N . GLU A 1 102 ? 12.217 -7.245 -4.355 1.00 90.25 102 GLU A N 1
ATOM 822 C CA . GLU A 1 102 ? 11.597 -7.513 -3.063 1.00 90.25 102 GLU A CA 1
ATOM 823 C C . GLU A 1 102 ? 10.914 -6.249 -2.528 1.00 90.25 102 GLU A C 1
ATOM 825 O O . GLU A 1 102 ? 11.498 -5.160 -2.576 1.00 90.25 102 GLU A O 1
ATOM 830 N N . TYR A 1 103 ? 9.694 -6.420 -2.019 1.00 93.81 103 TYR A N 1
ATOM 831 C CA . TYR A 1 103 ? 8.900 -5.370 -1.393 1.00 93.81 103 TYR A CA 1
ATOM 832 C C . TYR A 1 103 ? 8.509 -5.766 0.021 1.00 93.81 103 TYR A C 1
ATOM 834 O O . TYR A 1 103 ? 8.291 -6.940 0.318 1.00 93.81 103 TYR A O 1
ATOM 842 N N . TYR A 1 104 ? 8.360 -4.758 0.870 1.00 94.06 104 TYR A N 1
ATOM 843 C CA . TYR A 1 104 ? 8.029 -4.922 2.274 1.00 94.06 104 TYR A CA 1
ATOM 844 C C . TYR A 1 104 ? 6.773 -4.126 2.620 1.00 94.06 104 TYR A C 1
ATOM 846 O O . TYR A 1 104 ? 6.681 -2.941 2.301 1.00 94.06 104 TYR A O 1
ATOM 854 N N . LEU A 1 105 ? 5.836 -4.754 3.325 1.00 93.44 105 LEU A N 1
ATOM 855 C CA . LEU A 1 105 ? 4.651 -4.112 3.891 1.00 93.44 105 LEU A CA 1
ATOM 856 C C . LEU A 1 105 ? 4.673 -4.303 5.405 1.00 93.44 105 LEU A C 1
ATOM 858 O O . LEU A 1 105 ? 4.821 -5.422 5.893 1.00 93.44 105 LEU A O 1
ATOM 862 N N . SER A 1 106 ? 4.595 -3.213 6.170 1.00 89.69 106 SER A N 1
ATOM 863 C CA . SER A 1 106 ? 4.733 -3.245 7.634 1.00 89.69 106 SER A CA 1
ATOM 864 C C . SER A 1 106 ? 5.994 -3.980 8.123 1.00 89.69 106 SER A C 1
ATOM 866 O O . SER A 1 106 ? 5.974 -4.615 9.174 1.00 89.69 106 SER A O 1
ATOM 868 N N . LYS A 1 107 ? 7.105 -3.872 7.372 1.00 86.44 107 LYS A N 1
ATOM 869 C CA . LYS A 1 107 ? 8.396 -4.575 7.577 1.00 86.44 107 LYS A CA 1
ATOM 870 C C . LYS A 1 107 ? 8.393 -6.081 7.268 1.00 86.44 107 LYS A C 1
ATOM 872 O O . LYS A 1 107 ? 9.423 -6.724 7.448 1.00 86.44 107 LYS A O 1
ATOM 877 N N . PHE A 1 108 ? 7.291 -6.638 6.773 1.00 89.56 108 PHE A N 1
ATOM 878 C CA . PHE A 1 108 ? 7.217 -8.027 6.321 1.00 89.56 108 PHE A CA 1
ATOM 879 C C . PHE A 1 108 ? 7.453 -8.105 4.815 1.00 89.56 108 PHE A C 1
ATOM 881 O O . PHE A 1 108 ? 6.836 -7.357 4.059 1.00 89.56 108 PHE A O 1
ATOM 888 N N . SER A 1 109 ? 8.348 -9.001 4.390 1.00 91.06 109 SER A N 1
ATOM 889 C CA . SER A 1 109 ? 8.589 -9.261 2.968 1.00 91.06 109 SER A CA 1
ATOM 890 C C . SER A 1 109 ? 7.332 -9.860 2.340 1.00 91.06 109 SER A C 1
ATOM 892 O O . SER A 1 109 ? 6.746 -10.804 2.876 1.00 91.06 109 S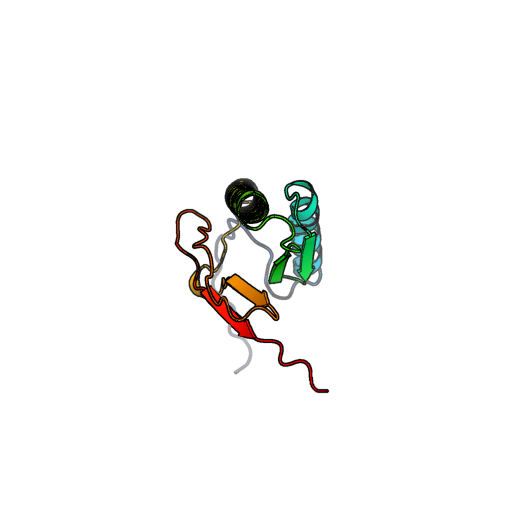ER A O 1
ATOM 894 N N . MET A 1 110 ? 6.886 -9.274 1.232 1.00 91.19 110 MET A N 1
ATOM 895 C CA . MET A 1 110 ? 5.691 -9.714 0.528 1.00 91.19 110 MET A CA 1
ATOM 896 C C . MET A 1 110 ? 6.007 -10.860 -0.426 1.00 91.19 110 MET A C 1
ATOM 898 O O . MET A 1 110 ? 6.987 -10.835 -1.179 1.00 91.19 110 MET A O 1
ATOM 902 N N . ARG A 1 111 ? 5.103 -11.841 -0.472 1.00 87.31 111 ARG A N 1
ATOM 903 C CA . ARG A 1 111 ? 5.160 -12.894 -1.481 1.00 87.31 111 ARG A CA 1
ATOM 904 C C . ARG A 1 111 ? 5.065 -12.277 -2.875 1.00 87.31 111 ARG A C 1
ATOM 906 O O . ARG A 1 111 ? 4.243 -11.398 -3.118 1.00 87.31 111 ARG A O 1
ATOM 913 N N . SE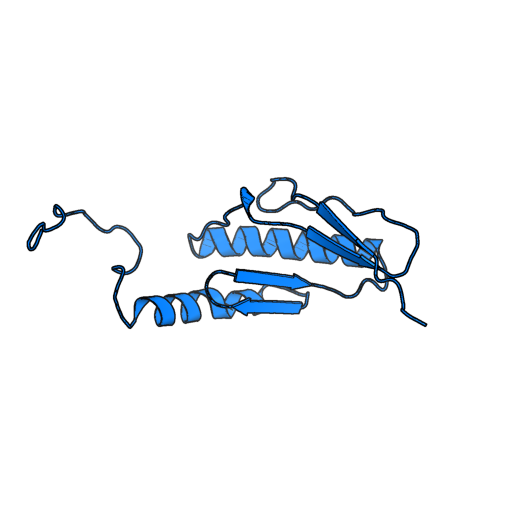R A 1 112 ? 5.919 -12.746 -3.777 1.00 85.94 112 SER A N 1
ATOM 914 C CA . SER A 1 112 ? 6.072 -12.191 -5.118 1.00 85.94 112 SER A CA 1
ATOM 915 C C . SER A 1 112 ? 5.782 -13.246 -6.189 1.00 85.94 112 SER A C 1
ATOM 917 O O . SER A 1 112 ? 6.351 -14.335 -6.140 1.00 85.94 112 SER A O 1
ATOM 919 N N . ASP A 1 113 ? 4.952 -12.904 -7.177 1.00 79.44 113 ASP A N 1
ATOM 920 C CA . ASP A 1 113 ? 4.589 -13.752 -8.318 1.00 79.44 113 ASP A CA 1
ATOM 921 C C . ASP A 1 113 ? 4.835 -13.034 -9.668 1.00 79.44 113 ASP A C 1
ATOM 923 O O . ASP A 1 113 ? 4.571 -11.837 -9.829 1.00 79.44 113 ASP A O 1
ATOM 927 N N . ILE A 1 114 ? 5.355 -13.757 -10.675 1.00 76.50 114 ILE A N 1
ATOM 928 C CA . ILE A 1 114 ? 5.506 -13.247 -12.055 1.00 76.50 114 ILE A CA 1
ATOM 929 C C . ILE A 1 114 ? 4.362 -13.770 -12.915 1.00 76.50 114 ILE A C 1
ATOM 931 O O . ILE A 1 114 ? 4.178 -14.981 -13.039 1.00 76.50 114 ILE A O 1
ATOM 935 N N . SER A 1 115 ? 3.701 -12.868 -13.640 1.00 76.56 115 SER A N 1
ATOM 936 C CA . SER A 1 115 ? 2.836 -13.230 -14.762 1.00 76.56 115 SER A CA 1
ATOM 937 C C . SER A 1 115 ? 3.466 -12.800 -16.089 1.00 76.56 115 SER A C 1
ATOM 939 O O . SER A 1 115 ? 3.766 -11.623 -16.310 1.00 76.56 115 SER A O 1
ATOM 941 N N . TYR A 1 116 ? 3.694 -13.768 -16.981 1.00 70.88 116 TYR A N 1
ATOM 942 C CA . TYR A 1 116 ? 4.213 -13.521 -18.326 1.00 70.88 116 TYR A CA 1
ATOM 943 C C . TYR A 1 116 ? 3.058 -13.372 -19.313 1.00 70.88 116 TYR A C 1
ATOM 945 O O . TYR A 1 116 ? 2.292 -14.313 -19.528 1.00 70.88 116 TYR A O 1
ATOM 953 N N . MET A 1 117 ? 2.952 -12.210 -19.957 1.00 66.88 117 MET A N 1
ATOM 954 C CA . MET A 1 117 ? 1.991 -12.025 -21.042 1.00 66.88 117 MET A CA 1
ATOM 955 C C . MET A 1 117 ? 2.610 -12.495 -22.360 1.00 66.88 117 MET A C 1
ATOM 957 O O . MET A 1 117 ? 3.342 -11.757 -23.024 1.00 66.88 117 MET A O 1
ATOM 961 N N . ASN A 1 118 ? 2.286 -13.728 -22.757 1.00 56.50 118 ASN A N 1
ATOM 962 C CA . ASN A 1 118 ? 2.464 -14.172 -24.137 1.00 56.50 118 ASN A CA 1
ATOM 963 C C . ASN A 1 118 ? 1.569 -13.302 -25.024 1.00 56.50 118 ASN A C 1
ATOM 965 O O . ASN A 1 118 ? 0.344 -13.374 -24.913 1.00 56.50 118 ASN A O 1
ATOM 969 N N . SER A 1 119 ? 2.145 -12.480 -25.905 1.00 55.81 119 SER A N 1
ATOM 970 C CA . SER A 1 119 ? 1.336 -11.890 -26.966 1.00 55.81 119 SER A CA 1
ATOM 971 C C . SER A 1 119 ? 0.945 -13.025 -27.906 1.00 55.81 119 SER A C 1
ATOM 973 O O . SER A 1 119 ? 1.785 -13.503 -28.666 1.00 55.81 119 SER A O 1
ATOM 975 N N . GLY A 1 120 ? -0.304 -13.479 -27.828 1.00 53.22 120 GLY A N 1
ATOM 976 C CA . GLY A 1 120 ? -0.903 -14.264 -28.898 1.00 53.22 120 GLY A CA 1
ATOM 977 C C . GLY A 1 120 ? -0.905 -13.414 -30.164 1.00 53.22 120 GLY A C 1
ATOM 978 O O . GLY A 1 120 ? -1.752 -12.536 -30.323 1.00 53.22 120 GLY A O 1
ATOM 979 N N . ARG A 1 121 ? 0.096 -13.626 -31.012 1.00 42.59 121 ARG A N 1
ATOM 980 C CA . ARG A 1 121 ? 0.030 -13.380 -32.447 1.00 42.59 121 ARG A CA 1
ATOM 981 C C . ARG A 1 121 ? 0.221 -14.715 -33.133 1.00 42.59 121 ARG A C 1
ATOM 983 O O . ARG A 1 121 ? 1.131 -15.450 -32.689 1.00 42.59 121 ARG A O 1
#

Sequence (121 aa):
VRGSYSKWTNVTSGVPQGTILGPILFLICINDLPNEIVSHVKLFADDTKVYRKLSDPENDREILQSDLNRMSEWTNLWQLSFNLDKCEVMRITHHKDKSIPEYYLSKFSMRSDISYMNSGR

Organism: Paramuricea clavata (NCBI:txid317549)

Foldseek 3Di:
DPDDDDPDDDDPDADDPPDPCRQVVQCVLCVCLCVQAPFDWDDDRLDIDGDDDCPPVVVVVVSVQVSLVSVLVSCVVSVHDDPQVPDEAEDEDQDPDQDDDWHDHNNHTHHYDYDHDDPPD